Protein AF-A0AAD7G6B3-F1 (afdb_monomer_lite)

InterPro domains:
  IPR005078 Peptidase C54 [PTHR22624] (20-119)
  IPR038765 Papain-like cysteine peptidase superfamily [SSF54001] (20-119)
  IPR046792 Peptidase C54, catalytic domain [PF03416] (20-119)

Sequence (119 aa):
MRSPRQRHGGPSSCAAAWNTLGLDRVNPVYYETIKLLYTFPQSVGIMGGQPLSSYYFIGVQGEGLFYLNPHHSRWPYFAHVYSVADLRTFHCEKVRKMPLMGLDPSMLLGSVCRNEAEW

Foldseek 3Di:
DDDPPPPDFDAKDKDKDKFQQDDAWHDPVCQVVLQVLLVQPQWQAKWADDVVWIWGWRHDDDQKTKTDGPPDDDDDDDPPDDDPVVVCVVDDPDIDIDGNRRTHSIMMTMGMDRGPVSD

Secondary structure (DSSP, 8-state):
-PPP---PPPPPEEEEEEEE--SSS--GGGHHHHHHHTTSTTEEEEEEEETTEEEEEEEEETTEEEEE----------TTS--HHHHGGGS-SS-EEEEGGGS-SEEEEEEEESSGGG-

Organism: Mycena rosella (NCBI:txid1033263)

pLDDT: mean 85.11, std 13.84, range [32.19, 95.94]

Structure (mmCIF, N/CA/C/O backbone):
data_AF-A0AAD7G6B3-F1
#
_entry.id   AF-A0AAD7G6B3-F1
#
loop_
_atom_site.group_PDB
_atom_site.id
_atom_site.type_symbol
_atom_site.label_atom_id
_atom_site.label_alt_id
_atom_site.label_comp_id
_atom_site.label_asym_id
_atom_site.label_entity_id
_at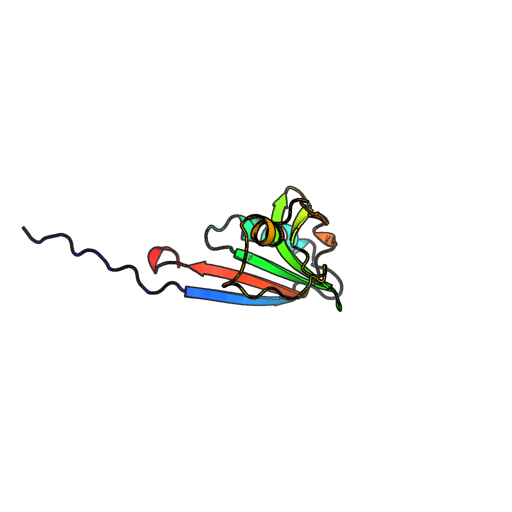om_site.label_seq_id
_atom_site.pdbx_PDB_ins_code
_atom_site.Cartn_x
_atom_site.Cartn_y
_atom_site.Cartn_z
_atom_site.occupancy
_atom_site.B_iso_or_equiv
_atom_site.auth_seq_id
_atom_site.auth_comp_id
_atom_site.auth_asym_id
_atom_site.auth_atom_id
_atom_site.pdbx_PDB_model_num
ATOM 1 N N . MET A 1 1 ? -30.501 17.127 -35.456 1.00 37.81 1 MET A N 1
ATOM 2 C CA . MET A 1 1 ? -29.663 16.060 -34.865 1.00 37.81 1 MET A CA 1
ATOM 3 C C . MET A 1 1 ? -28.326 16.660 -34.450 1.00 37.81 1 MET A C 1
ATOM 5 O O . MET A 1 1 ? -27.523 16.976 -35.315 1.00 37.81 1 MET A O 1
ATOM 9 N N . ARG A 1 2 ? -28.116 16.925 -33.152 1.00 32.19 2 ARG A N 1
ATOM 10 C CA . ARG A 1 2 ? -26.807 17.357 -32.630 1.00 32.19 2 ARG A CA 1
ATOM 11 C C . ARG A 1 2 ? -25.989 16.107 -32.306 1.00 32.19 2 ARG A C 1
ATOM 13 O O . ARG A 1 2 ? -26.473 15.246 -31.582 1.00 32.19 2 ARG A O 1
ATOM 20 N N . SER A 1 3 ? -24.785 16.030 -32.867 1.00 36.47 3 SER A N 1
ATOM 21 C CA . SER A 1 3 ? -23.773 15.019 -32.543 1.00 36.47 3 SER A CA 1
ATOM 22 C C . SER A 1 3 ? -23.540 14.950 -31.021 1.00 36.47 3 SER A C 1
ATOM 24 O O . SER A 1 3 ? -23.535 16.011 -30.379 1.00 36.47 3 SER A O 1
ATOM 26 N N . PRO A 1 4 ? -23.351 13.760 -30.415 1.00 44.41 4 PRO A N 1
ATOM 27 C CA . PRO A 1 4 ? -22.964 13.677 -29.017 1.00 44.41 4 PRO A CA 1
ATOM 28 C C . PRO A 1 4 ? -21.562 14.276 -28.875 1.00 44.41 4 PRO A C 1
ATOM 30 O O . PRO A 1 4 ? -20.603 13.783 -29.465 1.00 44.41 4 PRO A O 1
ATOM 33 N N . ARG A 1 5 ? -21.434 15.355 -28.092 1.00 44.44 5 ARG A N 1
ATOM 34 C CA . ARG A 1 5 ? -20.126 15.857 -27.653 1.00 44.44 5 ARG A CA 1
ATOM 35 C C . ARG A 1 5 ? -19.386 14.707 -26.971 1.00 44.44 5 ARG A C 1
ATOM 37 O O . ARG A 1 5 ? -19.818 14.259 -25.909 1.00 44.44 5 ARG A O 1
ATOM 44 N N . GLN A 1 6 ? -18.272 14.264 -27.550 1.00 50.34 6 GLN A N 1
ATOM 45 C CA . GLN A 1 6 ? -17.278 13.489 -26.817 1.00 50.34 6 GLN A CA 1
ATOM 46 C C . GLN A 1 6 ? -16.827 14.347 -25.630 1.00 50.34 6 GLN A C 1
ATOM 48 O O . GLN A 1 6 ? -16.239 15.414 -25.810 1.00 50.34 6 GLN A O 1
ATOM 53 N N . ARG A 1 7 ? -17.177 13.930 -24.409 1.00 52.94 7 ARG A N 1
ATOM 54 C CA . ARG A 1 7 ? -16.614 14.517 -23.193 1.00 52.94 7 ARG A CA 1
ATOM 55 C C . ARG A 1 7 ? -15.147 14.102 -23.168 1.00 52.94 7 ARG A C 1
ATOM 57 O O . ARG A 1 7 ? -14.850 12.940 -22.918 1.00 52.94 7 ARG A O 1
ATOM 64 N N . HIS A 1 8 ? -14.245 15.024 -23.493 1.00 49.81 8 HIS A N 1
ATOM 65 C CA . HIS A 1 8 ? -12.829 14.842 -23.195 1.00 49.81 8 HIS A CA 1
ATOM 66 C C . HIS A 1 8 ? -12.712 14.553 -21.693 1.00 49.81 8 HIS A C 1
ATOM 68 O O . HIS A 1 8 ? -13.213 15.335 -20.884 1.00 49.81 8 HIS A O 1
ATOM 74 N N . GLY A 1 9 ? -12.146 13.397 -21.334 1.00 58.06 9 GLY A N 1
ATOM 75 C CA . GLY A 1 9 ? -11.894 13.041 -19.940 1.00 58.06 9 GLY A CA 1
ATOM 76 C C . GLY A 1 9 ? -11.047 14.130 -19.290 1.00 58.06 9 GLY A C 1
ATOM 77 O O . GLY A 1 9 ? -10.047 14.551 -19.871 1.00 58.06 9 GLY A O 1
ATOM 78 N N . GLY A 1 10 ? -11.492 14.637 -18.139 1.00 66.06 10 GLY A N 1
ATOM 79 C CA . GLY A 1 10 ? -10.734 15.615 -17.359 1.00 66.06 10 GLY A CA 1
ATOM 80 C C . GLY A 1 10 ? -9.354 15.079 -16.947 1.00 66.06 10 GLY A C 1
ATOM 81 O O . GLY A 1 10 ? -9.085 13.889 -17.111 1.00 66.06 10 GLY A O 1
ATOM 82 N N . PRO A 1 11 ? -8.461 15.937 -16.427 1.00 78.00 11 PRO A N 1
ATOM 83 C CA . PRO A 1 11 ? -7.134 15.509 -15.998 1.00 78.00 11 PRO A CA 1
ATOM 84 C C . PRO A 1 11 ? -7.220 14.443 -14.896 1.00 78.00 11 PRO A C 1
ATOM 86 O O . PRO A 1 11 ? -7.965 14.598 -13.927 1.00 78.00 11 PRO A O 1
ATOM 89 N N . SER A 1 12 ? -6.423 13.378 -15.029 1.00 80.31 12 SER A N 1
ATOM 90 C CA . SER A 1 12 ? -6.237 12.390 -13.965 1.00 80.31 12 SER A CA 1
ATOM 91 C C . SER A 1 12 ? -5.681 13.070 -12.714 1.00 80.31 12 SER A C 1
ATOM 93 O O . SER A 1 12 ? -4.713 13.826 -12.790 1.00 80.31 12 SER A O 1
ATOM 95 N N . SER A 1 13 ? -6.278 12.779 -11.564 1.00 86.50 13 SER A N 1
ATOM 96 C CA . SER A 1 13 ? -5.895 13.313 -10.261 1.00 86.50 13 SER A CA 1
ATOM 97 C C . SER A 1 13 ? -5.342 12.199 -9.378 1.00 86.50 13 SER A C 1
ATOM 99 O O . SER A 1 13 ? -5.934 11.126 -9.276 1.00 86.50 13 SER A O 1
ATOM 101 N N . CYS A 1 14 ? -4.213 12.460 -8.724 1.00 87.94 14 CYS A N 1
ATOM 102 C CA . CYS A 1 14 ? -3.638 11.575 -7.715 1.00 87.94 14 CYS A CA 1
ATOM 103 C C . CYS A 1 14 ? -3.740 12.263 -6.354 1.00 87.94 14 CYS A C 1
ATOM 105 O O . CYS A 1 14 ? -3.364 13.431 -6.232 1.00 87.94 14 CYS A O 1
ATOM 107 N N . ALA A 1 15 ? -4.208 11.545 -5.338 1.00 89.19 15 ALA A N 1
ATOM 108 C CA . ALA A 1 15 ? -4.252 12.027 -3.966 1.00 89.19 15 ALA A CA 1
ATOM 109 C C . ALA A 1 15 ? -3.451 11.099 -3.049 1.00 89.19 15 ALA A C 1
ATOM 111 O O . ALA A 1 15 ? -3.397 9.883 -3.236 1.00 89.19 15 ALA A O 1
ATOM 112 N N . ALA A 1 16 ? -2.808 11.700 -2.054 1.00 90.69 16 ALA A N 1
ATOM 113 C CA . ALA A 1 16 ? -2.049 11.001 -1.034 1.00 90.69 16 ALA A CA 1
ATOM 114 C C . ALA A 1 16 ? -2.407 11.587 0.331 1.00 90.69 16 ALA A C 1
ATOM 116 O O . ALA A 1 16 ? -2.281 12.794 0.537 1.00 90.69 16 ALA A O 1
ATOM 117 N N . ALA A 1 17 ? -2.850 10.736 1.255 1.00 91.12 17 ALA A N 1
ATOM 118 C CA . ALA A 1 17 ? -3.228 11.140 2.603 1.00 91.12 17 ALA A CA 1
ATOM 119 C C . ALA A 1 17 ? -2.325 10.457 3.634 1.00 91.12 17 ALA A C 1
ATOM 121 O O . ALA A 1 17 ? -2.341 9.231 3.776 1.00 91.12 17 ALA A O 1
ATOM 122 N N . TRP A 1 18 ? -1.548 11.258 4.364 1.00 90.88 18 TRP A N 1
ATOM 123 C CA . TRP A 1 18 ? -0.777 10.786 5.513 1.00 90.88 18 TRP A CA 1
ATOM 124 C C . TRP A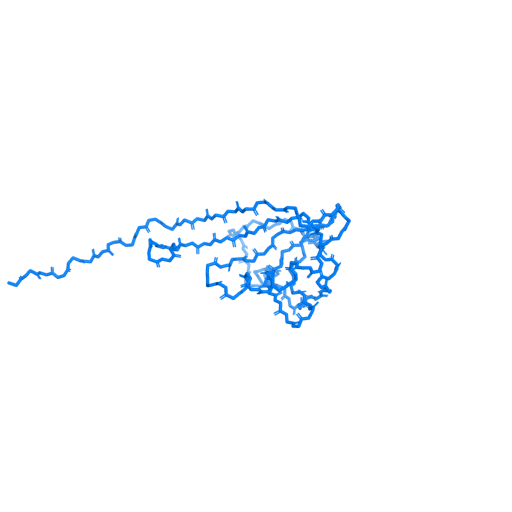 1 18 ? -1.693 10.598 6.722 1.00 90.88 18 TRP A C 1
ATOM 126 O O . TRP A 1 18 ? -2.449 11.503 7.073 1.00 90.88 18 TRP A O 1
ATOM 136 N N . ASN A 1 19 ? -1.617 9.433 7.360 1.00 88.25 19 ASN A N 1
ATOM 137 C CA . ASN A 1 19 ? -2.447 9.066 8.498 1.00 88.25 19 ASN A CA 1
ATOM 138 C C . ASN A 1 19 ? -1.600 8.425 9.601 1.00 88.25 19 ASN A C 1
ATOM 140 O O . ASN A 1 19 ? -0.690 7.642 9.327 1.00 88.25 19 ASN A O 1
ATOM 144 N N . THR A 1 20 ? -1.959 8.716 10.852 1.00 92.38 20 THR A N 1
ATOM 145 C CA . THR A 1 20 ? -1.413 8.052 12.040 1.00 92.38 20 THR A CA 1
ATOM 146 C C . THR A 1 20 ? -2.555 7.335 12.761 1.00 92.38 20 THR A C 1
ATOM 148 O O . THR A 1 20 ? -3.427 7.980 13.338 1.00 92.38 20 THR A O 1
ATOM 151 N N . LEU A 1 21 ? -2.572 6.001 12.706 1.00 91.06 21 LEU A N 1
ATOM 152 C CA . LEU A 1 21 ? -3.676 5.146 13.181 1.00 91.06 21 LEU A CA 1
ATOM 153 C C . LEU A 1 21 ? -3.413 4.490 14.553 1.00 91.06 21 LEU A C 1
ATOM 155 O O . LEU A 1 21 ? -4.108 3.549 14.951 1.00 91.06 21 LEU A O 1
ATOM 159 N N . GLY A 1 22 ? -2.397 4.957 15.277 1.00 90.88 22 GLY A N 1
ATOM 160 C CA . GLY A 1 22 ? -1.990 4.433 16.580 1.00 90.88 22 GLY A CA 1
ATOM 161 C C . GLY A 1 22 ? -0.675 5.041 17.070 1.00 90.88 22 GLY A C 1
ATOM 162 O O . GLY A 1 22 ? -0.132 5.934 16.427 1.00 90.88 22 GLY A O 1
ATOM 163 N N . LEU A 1 23 ? -0.187 4.558 18.217 1.00 87.06 23 LEU A N 1
ATOM 164 C CA . LEU A 1 23 ? 1.092 4.976 18.807 1.00 87.06 23 LEU A CA 1
ATOM 165 C C . LEU A 1 23 ? 2.209 4.005 18.413 1.00 87.06 23 LEU A C 1
ATOM 167 O O . LEU A 1 23 ? 3.040 4.336 17.578 1.00 87.06 23 LEU A O 1
ATOM 171 N N . ASP A 1 24 ? 2.167 2.784 18.951 1.00 86.56 24 ASP A N 1
ATOM 172 C CA . ASP A 1 24 ? 3.165 1.745 18.655 1.00 86.56 24 ASP A CA 1
ATOM 173 C C . ASP A 1 24 ? 2.718 0.796 17.538 1.00 86.56 24 ASP A C 1
ATOM 175 O O . ASP A 1 24 ? 3.529 0.204 16.829 1.00 86.56 24 ASP A O 1
ATOM 179 N N . ARG A 1 25 ? 1.402 0.591 17.422 1.00 88.75 25 ARG A N 1
ATOM 180 C CA . ARG A 1 25 ? 0.764 -0.327 16.473 1.00 88.75 25 ARG A CA 1
ATOM 181 C C . ARG A 1 25 ? -0.553 0.263 16.004 1.00 88.75 25 ARG A C 1
ATOM 183 O O . ARG A 1 25 ? -1.184 1.031 16.732 1.00 88.75 25 ARG A O 1
ATOM 190 N N . VAL A 1 26 ? -0.993 -0.145 14.819 1.00 92.31 26 VAL A N 1
ATOM 191 C CA . VAL A 1 26 ? -2.336 0.176 14.324 1.00 92.31 26 VAL A CA 1
ATOM 192 C C . VAL A 1 26 ? -3.382 -0.358 15.302 1.00 92.31 26 VAL A C 1
ATOM 194 O O . VAL A 1 26 ? -3.367 -1.543 15.652 1.00 92.31 26 VAL A O 1
ATOM 197 N N . ASN A 1 27 ? -4.306 0.509 15.723 1.00 93.56 27 ASN A N 1
ATOM 198 C CA . ASN A 1 27 ? -5.424 0.100 16.565 1.00 93.56 27 ASN A CA 1
ATOM 199 C C . ASN A 1 27 ? -6.307 -0.921 15.808 1.00 93.56 27 ASN A C 1
ATOM 201 O O . ASN A 1 27 ? -6.728 -0.616 14.688 1.00 93.56 27 ASN A O 1
ATOM 205 N N . PRO A 1 28 ? -6.625 -2.098 16.392 1.00 93.75 28 PRO A N 1
ATOM 206 C CA . PRO A 1 28 ? -7.463 -3.124 15.762 1.00 93.75 28 PRO A CA 1
ATOM 207 C C . PRO A 1 28 ? -8.808 -2.631 15.219 1.00 93.75 28 PRO A C 1
ATOM 209 O O . PRO A 1 28 ? -9.315 -3.192 14.251 1.00 93.75 28 PRO A O 1
ATOM 212 N N . VAL A 1 29 ? -9.360 -1.551 15.782 1.00 95.06 29 VAL A N 1
ATOM 213 C CA . VAL A 1 29 ? -10.579 -0.898 15.272 1.00 95.06 29 VAL A CA 1
ATOM 214 C C . VAL A 1 29 ? -10.445 -0.489 13.797 1.00 95.06 29 VAL A C 1
ATOM 216 O O . VAL A 1 29 ? -11.432 -0.506 13.066 1.00 95.06 29 VAL A O 1
ATOM 219 N N . TYR A 1 30 ? -9.235 -0.172 13.327 1.00 93.94 30 TYR A N 1
ATOM 220 C CA . TYR A 1 30 ? -8.9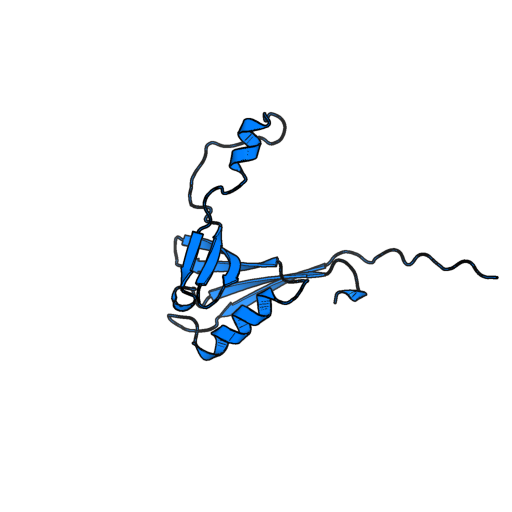84 0.242 11.943 1.00 93.94 30 TYR A CA 1
ATOM 221 C C . TYR A 1 30 ? -8.697 -0.914 10.979 1.00 93.94 30 TYR A C 1
ATOM 223 O O . TYR A 1 30 ? -8.535 -0.665 9.785 1.00 93.94 30 TYR A O 1
ATOM 231 N N . TYR A 1 31 ? -8.627 -2.167 11.441 1.00 94.19 31 TYR A N 1
ATOM 232 C CA . TYR A 1 31 ? -8.235 -3.290 10.579 1.00 94.19 31 TYR A CA 1
ATOM 233 C C . TYR A 1 31 ? -9.218 -3.499 9.429 1.00 94.19 31 TYR A C 1
ATOM 235 O O . TYR A 1 31 ? -8.801 -3.647 8.281 1.00 94.19 31 TYR A O 1
ATOM 243 N N . GLU A 1 32 ? -10.516 -3.429 9.717 1.00 95.44 32 GLU A N 1
ATOM 244 C CA . GLU A 1 32 ? -11.547 -3.537 8.685 1.00 95.44 32 GLU A CA 1
ATOM 245 C C . GLU A 1 32 ? -11.537 -2.339 7.736 1.00 95.44 32 GLU A C 1
ATOM 247 O O . GLU A 1 32 ? -11.655 -2.517 6.525 1.00 95.44 32 GLU A O 1
ATOM 252 N N . THR A 1 33 ? -11.287 -1.128 8.241 1.00 94.62 33 THR A N 1
ATOM 253 C CA . THR A 1 33 ? -11.132 0.061 7.392 1.00 94.62 33 THR A CA 1
ATOM 254 C C . THR A 1 33 ? -9.955 -0.097 6.432 1.00 94.62 33 THR A C 1
ATOM 256 O O . THR A 1 33 ? -10.095 0.174 5.244 1.00 94.62 33 THR A O 1
ATOM 259 N N . ILE A 1 34 ? -8.810 -0.596 6.907 1.00 94.31 34 ILE A N 1
ATOM 260 C CA . ILE A 1 34 ? -7.635 -0.846 6.061 1.00 94.31 34 ILE A CA 1
ATOM 261 C C . ILE A 1 34 ? -7.945 -1.884 4.986 1.00 94.31 34 ILE A C 1
ATOM 263 O O . ILE A 1 34 ? -7.551 -1.711 3.834 1.00 94.31 34 ILE A O 1
ATOM 267 N N . LYS A 1 35 ? -8.673 -2.950 5.334 1.00 95.44 35 LYS A N 1
ATOM 268 C CA . LYS A 1 35 ? -9.100 -3.949 4.351 1.00 95.44 35 LYS A CA 1
ATOM 269 C C . LYS A 1 35 ? -10.021 -3.340 3.299 1.00 95.44 35 LYS A C 1
ATOM 271 O O . LYS A 1 35 ? -9.821 -3.573 2.108 1.00 95.44 35 LYS A O 1
ATOM 276 N N . LEU A 1 36 ? -10.975 -2.517 3.731 1.00 95.44 36 LEU A N 1
ATOM 277 C CA . LEU A 1 36 ? -11.917 -1.831 2.854 1.00 95.44 36 LEU A CA 1
ATOM 278 C C . LEU A 1 36 ? -11.207 -0.891 1.872 1.00 95.44 36 LEU A C 1
ATOM 280 O O . LEU A 1 36 ? -11.614 -0.815 0.715 1.00 95.44 36 LEU A O 1
ATOM 284 N N . LEU A 1 37 ? -10.108 -0.244 2.275 1.00 94.19 37 LEU A N 1
ATOM 285 C CA . LEU A 1 37 ? -9.346 0.637 1.385 1.00 94.19 37 LEU A CA 1
ATOM 286 C C . LEU A 1 37 ? -8.859 -0.068 0.115 1.00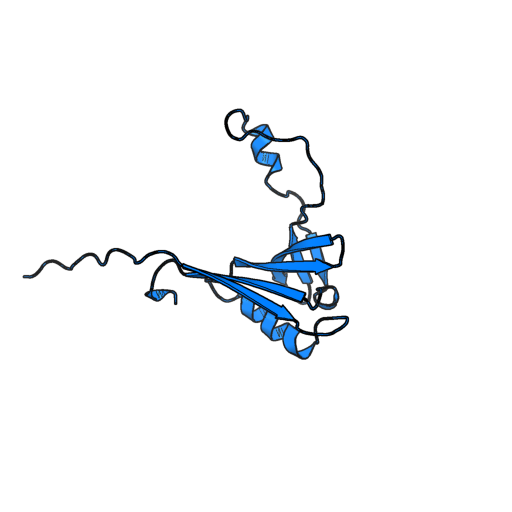 94.19 37 LEU A C 1
ATOM 288 O O . LEU A 1 37 ? -8.813 0.560 -0.936 1.00 94.19 37 LEU A O 1
ATOM 292 N N . TYR A 1 38 ? -8.531 -1.360 0.174 1.00 95.06 38 TYR A N 1
ATOM 293 C CA . TYR A 1 38 ? -8.117 -2.128 -1.008 1.00 95.06 38 TYR A CA 1
ATOM 294 C C . TYR A 1 38 ? -9.280 -2.536 -1.918 1.00 95.06 38 TYR A C 1
ATOM 296 O O . TYR A 1 38 ? -9.048 -3.028 -3.019 1.00 95.06 38 TYR A O 1
ATOM 304 N N . THR A 1 39 ? -10.525 -2.353 -1.476 1.00 94.94 39 THR A N 1
ATOM 305 C CA . THR A 1 39 ? -11.715 -2.645 -2.289 1.00 94.94 39 THR A CA 1
ATOM 306 C C . THR A 1 39 ? -12.097 -1.483 -3.204 1.00 94.94 39 THR A C 1
ATOM 308 O O . THR A 1 39 ? -12.805 -1.693 -4.188 1.00 94.94 39 THR A O 1
ATOM 311 N N . PHE A 1 40 ? -11.612 -0.268 -2.920 1.00 93.38 40 PHE A N 1
ATOM 312 C CA . PHE A 1 40 ? -11.870 0.889 -3.770 1.00 93.38 40 PHE A CA 1
ATOM 313 C C . PHE A 1 40 ? -11.059 0.801 -5.069 1.00 93.38 40 PHE A C 1
ATOM 315 O O . PHE A 1 40 ? -9.841 0.620 -5.007 1.00 93.38 40 PHE A O 1
ATOM 322 N N . PRO A 1 41 ? -11.681 0.989 -6.248 1.00 93.06 41 PRO A N 1
ATOM 323 C CA . PRO A 1 41 ? -10.978 0.908 -7.531 1.00 93.06 41 PRO A CA 1
ATOM 324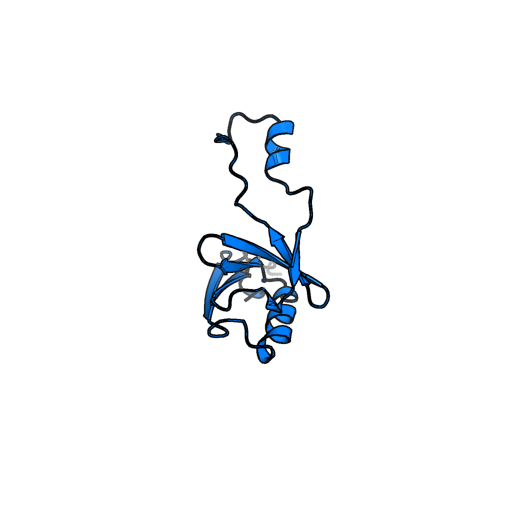 C C . PRO A 1 41 ? -9.921 2.005 -7.713 1.00 93.06 41 PRO A C 1
ATOM 326 O O . PRO A 1 41 ? -8.979 1.830 -8.482 1.00 93.06 41 PRO A O 1
ATOM 329 N N . GLN A 1 42 ? -10.061 3.121 -6.998 1.00 94.12 42 GLN A N 1
ATOM 330 C CA . GLN A 1 42 ? -9.105 4.224 -6.991 1.00 94.12 42 GLN A CA 1
ATOM 331 C C . GLN A 1 42 ? -7.885 3.929 -6.114 1.00 94.12 42 GLN A C 1
ATOM 333 O O . GLN A 1 42 ? -6.895 4.652 -6.198 1.00 94.12 42 GLN A O 1
ATOM 338 N N . SER A 1 43 ? -7.946 2.915 -5.247 1.00 94.94 43 SER A N 1
ATOM 339 C CA . SER A 1 43 ? -6.870 2.598 -4.313 1.00 94.94 43 SER A CA 1
ATOM 340 C C . SER A 1 43 ? -5.625 2.147 -5.059 1.00 94.94 43 SER A C 1
ATOM 342 O O . SER A 1 43 ? -5.644 1.168 -5.805 1.00 94.94 43 SER A O 1
ATOM 344 N N . VAL A 1 44 ? -4.518 2.846 -4.822 1.00 95.50 44 VAL A N 1
ATOM 345 C CA . VAL A 1 44 ? -3.193 2.431 -5.298 1.00 95.50 44 VAL A CA 1
ATOM 346 C C . VAL A 1 44 ? -2.349 1.871 -4.159 1.00 95.50 44 VAL A C 1
ATOM 348 O O . VAL A 1 44 ? -1.128 1.827 -4.256 1.00 95.50 44 VAL A O 1
ATOM 351 N N . GLY A 1 45 ? -2.985 1.432 -3.074 1.00 94.94 45 GLY A N 1
ATOM 352 C CA . GLY A 1 45 ? -2.316 0.807 -1.943 1.00 94.94 45 GLY A CA 1
ATOM 353 C C . GLY A 1 45 ? -1.759 1.790 -0.917 1.00 94.94 45 GLY A C 1
ATOM 354 O O . GLY A 1 45 ? -2.097 2.977 -0.884 1.00 94.94 45 GLY A O 1
ATOM 355 N N . ILE A 1 46 ? -0.931 1.250 -0.026 1.00 95.75 46 ILE A N 1
ATOM 356 C CA . ILE A 1 46 ? -0.467 1.939 1.179 1.00 95.75 46 ILE A CA 1
ATOM 357 C C . ILE A 1 46 ? 1.058 1.954 1.184 1.00 95.75 46 ILE A C 1
ATOM 359 O O . ILE A 1 46 ? 1.698 0.916 1.027 1.00 95.75 46 ILE A O 1
ATOM 363 N N . MET A 1 47 ? 1.657 3.121 1.392 1.00 94.50 47 MET A N 1
ATOM 364 C CA . MET A 1 47 ? 3.082 3.241 1.700 1.00 94.50 47 MET A CA 1
ATOM 365 C C . MET A 1 47 ? 3.242 3.422 3.201 1.00 94.50 47 MET A C 1
ATOM 367 O O . MET A 1 47 ? 2.595 4.269 3.803 1.00 94.50 47 MET A O 1
ATOM 371 N N . GLY A 1 48 ? 4.109 2.638 3.819 1.00 92.12 48 GLY A N 1
ATOM 372 C CA . GLY A 1 48 ? 4.370 2.752 5.248 1.00 92.12 48 GLY A CA 1
ATOM 373 C C . GLY A 1 48 ? 5.625 1.993 5.613 1.00 92.12 48 GLY A C 1
ATOM 374 O O . GLY A 1 48 ? 6.367 1.544 4.739 1.00 92.12 48 GLY A O 1
ATOM 375 N N . GLY A 1 49 ? 5.863 1.823 6.902 1.00 83.56 49 GLY A N 1
ATOM 376 C CA . GLY A 1 49 ? 6.984 1.030 7.370 1.00 83.56 49 GLY A CA 1
ATOM 377 C C . GLY A 1 49 ? 7.584 1.576 8.644 1.00 83.56 49 GLY A C 1
ATOM 378 O O . GLY A 1 49 ? 7.282 2.681 9.076 1.00 83.56 49 GLY A O 1
ATOM 379 N N . GLN A 1 50 ? 8.441 0.759 9.233 1.00 81.88 50 GLN A N 1
ATOM 380 C CA . GLN A 1 50 ? 9.139 1.093 10.461 1.00 81.88 50 GLN A CA 1
ATOM 381 C C . GLN A 1 50 ? 10.370 1.956 10.143 1.00 81.88 50 GLN A C 1
ATOM 383 O O . GLN A 1 50 ? 10.828 1.989 8.992 1.00 81.88 50 GLN A O 1
ATOM 388 N N . PRO A 1 51 ? 10.967 2.625 11.144 1.00 76.25 51 PRO A N 1
ATOM 389 C CA . PRO A 1 51 ? 12.262 3.270 10.973 1.00 76.25 51 PRO A CA 1
ATOM 390 C C . PRO A 1 51 ? 13.267 2.313 10.319 1.00 76.25 51 PRO A C 1
ATOM 392 O O . PRO A 1 51 ? 13.381 1.157 10.720 1.00 76.25 51 PRO A O 1
ATOM 395 N N . LEU A 1 52 ? 13.980 2.800 9.297 1.00 78.75 52 LEU A N 1
ATOM 396 C CA . LEU A 1 52 ? 14.942 2.036 8.482 1.00 78.75 52 LEU A CA 1
ATOM 397 C C . LEU A 1 52 ? 14.334 0.946 7.583 1.00 78.75 52 LEU A C 1
ATOM 399 O O . LEU A 1 52 ? 15.083 0.245 6.906 1.00 78.75 52 LEU A O 1
ATOM 403 N N . SER A 1 53 ? 13.005 0.820 7.518 1.00 83.88 53 SER A N 1
ATOM 404 C CA . SER A 1 53 ? 12.357 -0.136 6.627 1.00 83.88 53 SER A CA 1
ATOM 405 C C . SER A 1 53 ? 10.993 0.332 6.114 1.00 83.88 53 SER A C 1
ATOM 407 O O . SER A 1 53 ? 9.968 0.100 6.747 1.00 83.88 53 SER A O 1
ATOM 409 N N . SER A 1 54 ? 10.963 0.895 4.904 1.00 90.62 54 SER A N 1
ATOM 410 C CA . SER A 1 54 ? 9.732 1.174 4.155 1.00 90.62 54 SER A CA 1
ATOM 411 C C . SER A 1 54 ? 9.238 -0.023 3.330 1.00 90.62 54 SER A C 1
ATOM 413 O O . SER A 1 54 ? 10.026 -0.824 2.821 1.00 90.62 54 SER A O 1
ATOM 415 N N . TYR A 1 55 ? 7.922 -0.115 3.169 1.00 93.75 55 TYR A N 1
ATOM 416 C CA . TYR A 1 55 ? 7.213 -1.125 2.393 1.00 93.75 55 TYR A CA 1
ATOM 417 C C . TYR A 1 55 ? 6.086 -0.476 1.584 1.00 93.75 55 TYR A C 1
ATOM 419 O O . TYR A 1 55 ? 5.483 0.514 2.005 1.00 93.75 55 TYR A O 1
ATOM 427 N N . TYR A 1 56 ? 5.781 -1.061 0.427 1.00 95.12 56 TYR A N 1
ATOM 428 C CA . TYR A 1 56 ? 4.617 -0.687 -0.373 1.00 95.12 56 TYR A CA 1
ATOM 429 C C . TYR A 1 56 ? 3.618 -1.835 -0.388 1.00 95.12 56 TYR A C 1
ATOM 431 O O . TYR A 1 56 ? 3.883 -2.895 -0.957 1.00 95.12 56 TYR A O 1
ATOM 439 N N . PHE A 1 57 ? 2.492 -1.636 0.280 1.00 95.69 57 PHE A N 1
ATOM 440 C CA . PHE A 1 57 ? 1.443 -2.622 0.451 1.00 95.69 57 PHE A CA 1
ATOM 441 C C . PHE A 1 57 ? 0.452 -2.546 -0.707 1.00 95.69 57 PHE A C 1
ATOM 443 O O . PHE A 1 57 ? -0.129 -1.495 -0.979 1.00 95.69 57 PHE A O 1
ATOM 450 N N . ILE A 1 58 ? 0.268 -3.676 -1.383 1.00 95.44 58 ILE A N 1
ATOM 451 C CA . ILE A 1 58 ? -0.486 -3.770 -2.642 1.00 95.44 58 ILE A CA 1
ATOM 452 C C . ILE A 1 58 ? -1.834 -4.474 -2.482 1.00 95.44 58 ILE A C 1
ATOM 454 O O . ILE A 1 58 ? -2.639 -4.478 -3.406 1.00 95.44 58 ILE A O 1
ATOM 458 N N . GLY A 1 59 ? -2.076 -5.110 -1.337 1.00 95.19 59 GLY A N 1
ATOM 459 C CA . GLY A 1 59 ? -3.304 -5.857 -1.113 1.00 95.19 59 GLY A CA 1
ATOM 460 C C . GLY A 1 59 ? -3.334 -6.574 0.225 1.00 95.19 59 GLY A C 1
ATOM 461 O O . GLY A 1 59 ? -2.349 -6.612 0.966 1.00 95.19 59 GLY A O 1
ATOM 462 N N . VAL A 1 60 ? -4.478 -7.188 0.506 1.00 95.94 60 VAL A N 1
ATOM 463 C CA . VAL A 1 60 ? -4.760 -7.886 1.759 1.00 95.94 60 VAL A CA 1
ATOM 464 C C . VAL A 1 60 ? -5.534 -9.175 1.490 1.00 95.94 60 VAL A C 1
ATOM 466 O O . VAL A 1 60 ? -6.377 -9.232 0.599 1.00 95.94 60 VAL A O 1
ATOM 469 N N . GLN A 1 61 ? -5.247 -10.222 2.260 1.00 95.19 61 GLN A N 1
ATOM 470 C CA . GLN A 1 61 ? -6.030 -11.458 2.277 1.00 95.19 61 GLN A CA 1
ATOM 471 C C . GLN A 1 61 ? -6.072 -12.025 3.697 1.00 95.19 61 GLN A C 1
ATOM 473 O O . GLN A 1 61 ? -5.035 -12.388 4.271 1.00 95.19 61 GLN A O 1
ATOM 478 N N . GLY A 1 62 ? -7.283 -12.126 4.252 1.00 94.06 62 GLY A N 1
ATOM 479 C CA . GLY A 1 62 ? -7.478 -12.402 5.675 1.00 94.06 62 GLY A CA 1
ATOM 480 C C . GLY A 1 62 ? -6.773 -11.337 6.517 1.00 94.06 62 GLY A C 1
ATOM 481 O O . GLY A 1 62 ? -6.931 -10.146 6.270 1.00 94.06 62 GLY A O 1
ATOM 482 N N . GLU A 1 63 ? -5.928 -11.774 7.450 1.00 92.50 63 GLU A N 1
ATOM 483 C CA . GLU A 1 63 ? -5.129 -10.897 8.323 1.00 92.50 63 GLU A CA 1
ATOM 484 C C . GLU A 1 63 ? -3.721 -10.594 7.790 1.00 92.50 63 GLU A C 1
ATOM 486 O O . GLU A 1 63 ? -2.845 -10.180 8.550 1.00 92.50 63 GLU A O 1
ATOM 491 N N . GLY A 1 64 ? -3.444 -10.850 6.509 1.00 95.06 64 GLY A N 1
ATOM 492 C CA . GLY A 1 64 ? -2.112 -10.618 5.961 1.00 95.06 64 GLY A CA 1
ATOM 493 C C . GLY A 1 64 ? -2.080 -9.667 4.781 1.00 95.06 64 GLY A C 1
ATOM 494 O O . GLY A 1 64 ? -2.838 -9.814 3.824 1.00 95.06 64 GLY A O 1
ATOM 495 N N . LEU A 1 65 ? -1.144 -8.729 4.862 1.00 95.12 65 LEU A N 1
ATOM 496 C CA . LEU A 1 65 ? -0.851 -7.724 3.857 1.00 95.12 65 LEU A CA 1
ATOM 497 C C . LEU A 1 65 ? 0.251 -8.214 2.926 1.00 95.12 65 LEU A C 1
ATOM 499 O O . LEU A 1 65 ? 1.287 -8.708 3.381 1.00 95.12 65 LEU A O 1
ATOM 503 N N . PHE A 1 66 ? 0.040 -8.035 1.629 1.00 95.75 66 PHE A N 1
ATOM 504 C CA . PHE A 1 66 ? 1.042 -8.279 0.602 1.00 95.75 66 PHE A CA 1
ATOM 505 C C . PHE A 1 66 ? 1.813 -7.001 0.310 1.00 95.75 66 PHE A C 1
ATOM 507 O O . PHE A 1 66 ? 1.212 -5.933 0.193 1.00 95.75 66 PHE A O 1
ATOM 514 N N . TYR A 1 67 ? 3.135 -7.106 0.175 1.00 94.81 67 TYR A N 1
ATOM 515 C CA . TYR A 1 67 ? 3.985 -5.928 0.030 1.00 94.81 67 TYR A CA 1
ATOM 516 C C . TYR A 1 67 ? 5.179 -6.123 -0.905 1.00 94.81 67 TYR A C 1
ATOM 518 O O . TYR A 1 67 ? 5.724 -7.220 -1.059 1.00 94.81 67 TYR A O 1
ATOM 526 N N . LEU A 1 68 ? 5.615 -5.009 -1.491 1.00 93.50 68 LEU A N 1
ATOM 527 C CA . LEU A 1 68 ? 6.899 -4.851 -2.158 1.00 93.50 68 LEU A CA 1
ATOM 528 C C . LEU A 1 68 ? 7.911 -4.264 -1.169 1.00 93.50 68 LEU A C 1
ATOM 530 O O . LEU A 1 68 ? 7.597 -3.373 -0.380 1.00 93.50 68 LEU A O 1
ATOM 534 N N . ASN A 1 69 ? 9.136 -4.780 -1.214 1.00 91.31 69 ASN A N 1
ATOM 535 C CA . ASN A 1 69 ? 10.230 -4.368 -0.342 1.00 91.31 69 ASN A CA 1
ATOM 536 C C . ASN A 1 69 ? 11.399 -3.862 -1.211 1.00 91.31 69 ASN A C 1
ATOM 538 O O . ASN A 1 69 ? 11.970 -4.675 -1.952 1.00 91.31 69 ASN A O 1
ATOM 542 N N . PRO A 1 70 ? 11.748 -2.563 -1.115 1.00 89.25 70 PRO A N 1
ATOM 543 C CA . PRO A 1 70 ? 12.803 -1.932 -1.903 1.00 89.25 70 PRO A CA 1
ATOM 544 C C . PRO A 1 70 ? 14.218 -2.133 -1.334 1.00 89.25 70 PRO A C 1
ATOM 546 O O . PRO A 1 70 ? 15.182 -1.774 -2.000 1.00 89.25 70 PRO A O 1
ATOM 549 N N . HIS A 1 71 ? 14.383 -2.734 -0.150 1.00 87.31 71 HIS A N 1
ATOM 550 C CA . HIS A 1 71 ? 15.669 -2.872 0.565 1.00 87.31 71 HIS A CA 1
ATOM 551 C C . HIS A 1 71 ? 16.638 -3.888 -0.053 1.00 87.31 71 HIS A C 1
ATOM 553 O O . HIS A 1 71 ? 17.582 -4.338 0.591 1.00 87.31 71 HIS A O 1
ATOM 559 N N . HIS A 1 72 ? 16.415 -4.271 -1.308 1.00 82.12 72 HIS A N 1
ATOM 560 C CA . HIS A 1 72 ? 17.382 -5.026 -2.086 1.00 82.12 72 HIS A CA 1
ATOM 561 C C . HIS A 1 72 ? 18.125 -4.057 -3.002 1.00 82.12 72 HIS A C 1
ATOM 563 O O . HIS A 1 72 ? 17.658 -3.737 -4.096 1.00 82.12 72 HIS A O 1
ATOM 569 N N . SER A 1 73 ? 19.292 -3.605 -2.546 1.00 78.94 73 SER A N 1
ATOM 570 C CA . SER A 1 73 ? 20.186 -2.781 -3.354 1.00 78.94 73 SER A CA 1
ATOM 571 C C . SER A 1 73 ? 20.603 -3.537 -4.608 1.00 78.94 73 SER A C 1
ATOM 573 O O . SER A 1 73 ? 21.088 -4.668 -4.538 1.00 78.94 73 SER A O 1
ATOM 575 N N . ARG A 1 74 ? 20.434 -2.896 -5.760 1.00 75.81 74 ARG A N 1
ATOM 576 C CA . ARG A 1 74 ? 20.949 -3.382 -7.037 1.00 75.81 74 ARG A CA 1
ATOM 577 C C . ARG A 1 74 ? 21.859 -2.338 -7.656 1.00 75.81 74 ARG A C 1
ATOM 579 O O . ARG A 1 74 ? 21.812 -1.165 -7.291 1.00 75.81 74 ARG A O 1
ATOM 586 N N . TRP A 1 75 ? 22.694 -2.788 -8.583 1.00 76.06 75 TRP A N 1
ATOM 587 C CA . TRP A 1 75 ? 23.545 -1.897 -9.358 1.00 76.06 75 TRP A CA 1
ATOM 588 C C . TRP A 1 75 ? 22.695 -0.892 -10.151 1.00 76.06 75 TRP A C 1
ATOM 590 O O . TRP A 1 75 ? 21.570 -1.220 -10.528 1.00 76.06 75 TRP A O 1
ATOM 600 N N . PRO A 1 76 ? 23.184 0.340 -10.363 1.00 75.38 76 PRO A N 1
ATOM 601 C CA . PRO A 1 76 ? 22.417 1.389 -11.023 1.00 75.38 76 PRO A CA 1
ATOM 602 C C . PRO A 1 76 ? 22.051 1.002 -12.459 1.00 75.38 76 PRO A C 1
ATOM 604 O O . PRO A 1 76 ? 22.897 0.532 -13.221 1.00 75.38 76 PRO A O 1
ATOM 607 N N . TYR A 1 77 ? 20.787 1.248 -12.817 1.00 69.06 77 TYR A N 1
ATOM 608 C CA . TYR A 1 77 ? 20.236 0.971 -14.138 1.00 69.06 77 TYR A CA 1
ATOM 609 C C . TYR A 1 77 ? 19.828 2.292 -14.868 1.00 69.06 77 TYR A C 1
ATOM 611 O O . TYR A 1 77 ? 18.950 3.006 -14.399 1.00 69.06 77 TYR A O 1
ATOM 619 N N . PHE A 1 78 ? 20.425 2.620 -16.024 1.00 69.81 78 PHE A N 1
ATOM 620 C CA . PHE A 1 78 ? 20.078 3.632 -17.044 1.00 69.81 78 PHE A CA 1
ATOM 621 C C . PHE A 1 78 ? 19.063 3.143 -18.104 1.00 69.81 78 PHE A C 1
ATOM 623 O O . PHE A 1 78 ? 19.411 2.407 -19.028 1.00 69.81 78 PHE A O 1
ATOM 630 N N . ALA A 1 79 ? 17.799 3.560 -17.980 1.00 63.44 79 ALA A N 1
ATOM 631 C CA . ALA A 1 79 ? 16.623 3.016 -18.685 1.00 63.44 79 ALA A CA 1
ATOM 632 C C . ALA A 1 79 ? 16.730 2.828 -20.220 1.00 63.44 79 ALA A C 1
ATOM 634 O O . ALA A 1 79 ? 15.971 2.053 -20.793 1.00 63.44 79 ALA A O 1
ATOM 635 N N . HIS A 1 80 ? 17.648 3.517 -20.895 1.00 65.94 80 HIS A N 1
ATOM 636 C CA . HIS A 1 80 ? 17.786 3.549 -22.358 1.00 65.94 80 HIS A CA 1
ATOM 637 C C . HIS A 1 80 ? 18.659 2.421 -22.939 1.00 65.94 80 HIS A C 1
ATOM 639 O O . HIS A 1 80 ? 18.849 2.375 -24.151 1.00 65.94 80 HIS A O 1
ATOM 645 N N . VAL A 1 81 ? 19.222 1.540 -22.103 1.00 70.62 81 VAL A N 1
ATOM 646 C CA . VAL A 1 81 ? 20.304 0.620 -22.517 1.00 70.62 81 VAL A CA 1
ATOM 647 C C . VAL A 1 81 ? 19.987 -0.855 -22.214 1.00 70.62 81 VAL A C 1
ATOM 649 O O . VAL A 1 81 ? 20.848 -1.716 -22.363 1.00 70.62 81 VAL A O 1
ATOM 652 N N . TYR A 1 82 ? 18.761 -1.183 -21.788 1.00 69.69 82 TYR A N 1
ATOM 653 C CA . TYR A 1 82 ? 18.482 -2.492 -21.189 1.00 69.69 82 TYR A CA 1
ATOM 654 C C . TYR A 1 82 ? 17.949 -3.573 -22.108 1.00 69.69 82 TYR A C 1
ATOM 656 O O . TYR A 1 82 ? 17.055 -3.361 -22.926 1.00 69.69 82 TYR A O 1
ATOM 664 N N . SER A 1 83 ? 18.470 -4.780 -21.879 1.00 80.19 83 SER A N 1
ATOM 665 C CA . SER A 1 83 ? 17.924 -6.008 -22.433 1.00 80.19 83 SER A CA 1
ATOM 666 C C . SER A 1 83 ? 16.621 -6.390 -21.720 1.00 80.19 83 SER A C 1
ATOM 668 O O . SER A 1 83 ? 16.354 -5.984 -20.586 1.00 80.19 83 SER A O 1
ATOM 670 N N . VAL A 1 84 ? 15.816 -7.251 -22.348 1.00 81.31 84 VAL A N 1
ATOM 671 C CA . VAL A 1 84 ? 14.611 -7.818 -21.715 1.00 81.31 84 VAL A CA 1
ATOM 672 C C . VAL A 1 84 ? 14.953 -8.536 -20.403 1.00 81.31 84 VAL A C 1
ATOM 674 O O . VAL A 1 84 ? 14.149 -8.522 -19.475 1.00 81.31 84 VAL A O 1
ATOM 677 N N . ALA A 1 85 ? 16.146 -9.132 -20.292 1.00 81.50 85 ALA A N 1
ATOM 678 C CA . ALA A 1 85 ? 16.588 -9.808 -19.074 1.00 81.50 85 ALA A CA 1
ATOM 679 C C . ALA A 1 85 ? 16.758 -8.833 -17.897 1.00 81.50 85 ALA A C 1
ATOM 681 O O . ALA A 1 85 ? 16.358 -9.158 -16.779 1.00 81.50 85 ALA A O 1
ATOM 682 N N . ASP A 1 86 ? 17.258 -7.624 -18.152 1.00 81.31 86 ASP A N 1
ATOM 683 C CA . ASP A 1 86 ? 17.435 -6.596 -17.122 1.00 81.31 86 ASP A CA 1
ATOM 684 C C . ASP A 1 86 ? 16.086 -6.047 -16.634 1.00 81.31 86 ASP A C 1
ATOM 686 O O . ASP A 1 86 ? 15.894 -5.845 -15.433 1.00 81.31 86 ASP A O 1
ATOM 690 N N . LEU A 1 87 ? 15.107 -5.889 -17.535 1.00 83.19 87 LEU A N 1
ATOM 691 C CA . LEU A 1 87 ? 13.758 -5.426 -17.179 1.00 83.19 87 LEU A CA 1
ATOM 692 C C . LEU A 1 87 ? 13.031 -6.386 -16.227 1.00 83.19 87 LEU A C 1
ATOM 694 O O . LEU A 1 87 ? 12.267 -5.942 -15.369 1.00 83.19 87 LEU A O 1
ATOM 698 N N . ARG A 1 88 ? 13.308 -7.696 -16.308 1.00 84.31 88 ARG A N 1
ATOM 699 C CA . ARG A 1 88 ? 12.717 -8.693 -15.393 1.00 84.31 88 ARG A CA 1
ATOM 700 C C . ARG A 1 88 ? 13.064 -8.415 -13.935 1.00 84.31 88 ARG A C 1
ATOM 702 O O . ARG A 1 88 ? 12.286 -8.765 -13.055 1.00 84.31 88 ARG A O 1
ATOM 709 N N . THR A 1 89 ? 14.184 -7.741 -13.671 1.00 83.12 89 THR A N 1
ATOM 710 C CA . THR A 1 89 ? 14.589 -7.417 -12.302 1.00 83.12 89 THR A CA 1
ATOM 711 C C . THR A 1 89 ? 13.606 -6.461 -11.614 1.00 83.12 89 THR A C 1
ATOM 713 O O . THR A 1 89 ? 13.405 -6.582 -10.406 1.00 83.12 89 THR A O 1
ATOM 716 N N . PHE A 1 90 ? 12.918 -5.576 -12.343 1.00 85.88 90 PHE A N 1
ATOM 717 C CA . PHE A 1 90 ? 11.930 -4.642 -11.778 1.00 85.88 90 PHE A CA 1
ATOM 718 C C . PHE A 1 90 ? 10.623 -5.318 -11.333 1.00 85.88 90 PHE A C 1
ATOM 720 O O . PHE A 1 90 ? 9.785 -4.685 -10.692 1.00 85.88 90 PHE A O 1
ATOM 727 N N . HIS A 1 91 ? 10.466 -6.614 -11.606 1.00 87.38 91 HIS A N 1
ATOM 728 C CA . HIS A 1 91 ? 9.352 -7.422 -11.134 1.00 87.38 91 HIS A CA 1
ATOM 729 C C . HIS A 1 91 ? 9.797 -8.306 -9.962 1.00 87.38 91 HIS A C 1
ATOM 731 O O . HIS A 1 91 ? 10.848 -8.945 -9.988 1.00 87.38 91 HIS A O 1
ATOM 737 N N . CYS A 1 92 ? 8.994 -8.349 -8.899 1.00 85.94 92 CYS A N 1
ATOM 738 C CA . CYS A 1 92 ? 9.237 -9.260 -7.784 1.00 85.94 92 CYS A CA 1
ATOM 739 C C . CYS A 1 92 ? 8.668 -10.647 -8.110 1.00 85.94 92 CYS A C 1
ATOM 741 O O . CYS A 1 92 ? 7.459 -10.796 -8.235 1.00 85.94 92 CYS A O 1
ATOM 743 N N . GLU A 1 93 ? 9.521 -11.670 -8.180 1.00 85.25 93 GLU A N 1
ATOM 744 C CA . GLU A 1 93 ? 9.079 -13.064 -8.376 1.00 85.25 93 GLU A CA 1
ATOM 745 C C . GLU A 1 93 ? 8.493 -13.685 -7.100 1.00 85.25 93 GLU A C 1
ATOM 747 O O . GLU A 1 93 ? 7.654 -14.581 -7.151 1.00 85.25 93 GLU A O 1
ATOM 752 N N . LYS A 1 94 ? 8.942 -13.209 -5.932 1.00 89.19 94 LYS A N 1
ATOM 753 C CA . LYS A 1 94 ? 8.500 -13.706 -4.627 1.00 89.19 94 LYS A CA 1
ATOM 754 C C . LYS A 1 94 ? 7.468 -12.763 -4.031 1.00 89.19 94 LYS A C 1
ATOM 756 O O . LYS A 1 94 ? 7.789 -11.624 -3.684 1.00 89.19 94 LYS A O 1
ATOM 761 N N . VAL A 1 95 ? 6.256 -13.275 -3.853 1.00 90.62 95 VAL A N 1
ATOM 762 C CA . VAL A 1 95 ? 5.210 -12.604 -3.080 1.00 90.62 95 VAL A CA 1
ATOM 763 C C . VAL A 1 95 ? 5.608 -12.621 -1.606 1.00 90.62 95 VAL A C 1
ATOM 765 O O . VAL A 1 95 ? 5.938 -13.671 -1.054 1.00 90.62 95 VAL A O 1
ATOM 768 N N . ARG A 1 96 ? 5.593 -11.451 -0.964 1.00 93.62 96 ARG A N 1
ATOM 769 C CA . ARG A 1 96 ? 5.878 -11.300 0.467 1.00 93.62 96 ARG A CA 1
ATOM 770 C C . ARG A 1 96 ? 4.606 -10.915 1.205 1.00 93.62 96 ARG A C 1
ATOM 772 O O . ARG A 1 96 ? 3.796 -10.153 0.681 1.00 93.62 96 ARG A O 1
ATOM 779 N N . LYS A 1 97 ? 4.436 -11.472 2.404 1.00 94.88 97 LYS A N 1
ATOM 780 C CA . LYS A 1 97 ? 3.251 -11.305 3.247 1.00 94.88 97 LYS A CA 1
ATOM 781 C C . LYS A 1 97 ? 3.677 -11.009 4.679 1.00 94.88 97 LYS A C 1
ATOM 783 O O . LYS A 1 97 ? 4.607 -11.639 5.174 1.00 94.88 97 LYS A O 1
ATOM 788 N N . MET A 1 98 ? 2.991 -10.084 5.337 1.00 93.25 98 MET A N 1
ATOM 789 C CA . MET A 1 98 ? 3.157 -9.808 6.766 1.00 93.25 98 MET A CA 1
ATOM 790 C C . MET A 1 98 ? 1.793 -9.668 7.448 1.00 93.25 98 MET A C 1
ATOM 792 O O . MET A 1 98 ? 0.821 -9.315 6.779 1.00 93.25 98 MET A O 1
ATOM 796 N N . PRO A 1 99 ? 1.681 -9.964 8.752 1.00 94.19 99 PRO A N 1
ATOM 797 C CA . PRO A 1 99 ? 0.429 -9.781 9.477 1.00 94.19 99 PRO A CA 1
ATOM 798 C C . PRO A 1 99 ? 0.047 -8.299 9.555 1.00 94.19 99 PRO A C 1
ATOM 800 O O . PRO A 1 99 ? 0.916 -7.439 9.701 1.00 94.19 99 PRO A O 1
ATOM 803 N N . LEU A 1 100 ? -1.255 -8.010 9.523 1.00 92.00 100 LEU A N 1
ATOM 804 C CA . LEU A 1 100 ? -1.802 -6.650 9.607 1.00 92.00 100 LEU A CA 1
ATOM 805 C C . LEU A 1 100 ? -1.398 -5.948 10.914 1.00 92.00 100 LEU A C 1
ATOM 807 O O . LEU A 1 100 ? -1.104 -4.759 10.924 1.00 92.00 100 LEU A O 1
ATOM 811 N N . MET A 1 101 ? -1.264 -6.719 11.997 1.00 91.12 101 MET A N 1
ATOM 812 C CA . MET A 1 101 ? -0.766 -6.248 13.294 1.00 91.12 101 MET A CA 1
ATOM 813 C C . MET A 1 101 ? 0.702 -5.782 13.264 1.00 91.12 101 MET A C 1
ATOM 815 O O . MET A 1 101 ? 1.141 -5.082 14.173 1.00 91.12 101 MET A O 1
ATOM 819 N N . GLY A 1 102 ? 1.473 -6.185 12.249 1.00 89.75 102 GLY A N 1
ATOM 820 C CA . GLY A 1 102 ? 2.847 -5.726 12.042 1.00 89.75 102 GLY A CA 1
ATOM 821 C C . GLY A 1 102 ? 2.947 -4.409 11.271 1.00 89.75 102 GLY A C 1
ATOM 822 O O . GLY A 1 102 ? 4.058 -3.923 11.077 1.00 89.75 102 GLY A O 1
ATOM 823 N N . LEU A 1 103 ? 1.826 -3.864 10.784 1.00 91.25 103 LEU A N 1
ATOM 824 C CA . LEU A 1 103 ? 1.798 -2.599 10.057 1.00 91.25 103 LEU A CA 1
ATOM 825 C C . LEU A 1 103 ? 2.134 -1.437 11.001 1.00 91.25 103 LEU A C 1
ATOM 827 O O . LEU A 1 103 ? 1.591 -1.349 12.104 1.00 91.25 103 LEU A O 1
ATOM 831 N N . ASP A 1 104 ? 3.015 -0.545 10.549 1.00 92.19 104 ASP A N 1
ATOM 832 C CA . ASP A 1 104 ? 3.341 0.682 11.275 1.00 92.19 104 ASP A CA 1
ATOM 833 C C . ASP A 1 104 ? 2.112 1.610 11.313 1.00 92.19 104 ASP A C 1
ATOM 835 O O . ASP A 1 104 ? 1.429 1.741 10.293 1.00 92.19 104 ASP A O 1
ATOM 839 N N . PRO A 1 105 ? 1.780 2.237 12.456 1.00 92.62 105 PRO A N 1
ATOM 840 C CA . PRO A 1 105 ? 0.628 3.128 12.541 1.00 92.62 105 PRO A CA 1
ATOM 841 C C . PRO A 1 105 ? 0.747 4.370 11.654 1.00 92.62 105 PRO A C 1
ATOM 843 O O . PRO A 1 105 ? -0.284 4.983 11.371 1.00 92.62 105 PRO A O 1
ATOM 846 N N . SER A 1 106 ? 1.953 4.740 11.220 1.00 92.19 106 SER A N 1
ATOM 847 C CA . SER A 1 106 ? 2.202 5.862 10.327 1.00 92.19 106 SER A CA 1
ATOM 848 C C . SER A 1 106 ? 2.275 5.399 8.872 1.00 92.19 106 SER A C 1
ATOM 850 O O . SER A 1 106 ? 3.170 4.653 8.465 1.00 92.19 106 SER A O 1
ATOM 852 N N . MET A 1 107 ? 1.297 5.819 8.070 1.00 93.25 107 MET A N 1
ATOM 853 C CA . MET A 1 107 ? 1.161 5.360 6.691 1.00 93.25 107 MET A CA 1
ATOM 854 C C . MET A 1 107 ? 0.558 6.422 5.773 1.00 93.25 107 MET A C 1
ATOM 856 O O . MET A 1 107 ? -0.217 7.284 6.185 1.00 93.25 107 MET A O 1
ATOM 860 N N . LEU A 1 108 ? 0.885 6.320 4.492 1.00 94.81 108 LEU A N 1
ATOM 861 C CA . LEU A 1 108 ? 0.348 7.121 3.407 1.00 94.81 108 LEU A CA 1
ATOM 862 C C . LEU A 1 108 ? -0.591 6.259 2.566 1.00 94.81 108 LEU A C 1
ATOM 864 O O . LEU A 1 108 ? -0.194 5.226 2.025 1.00 94.81 108 LEU A O 1
ATOM 868 N N . LEU A 1 109 ? -1.837 6.706 2.449 1.00 94.44 109 LEU A N 1
ATOM 869 C CA . LEU A 1 109 ? -2.859 6.100 1.603 1.00 94.44 109 LEU A CA 1
ATOM 870 C C . LEU A 1 109 ? -2.842 6.793 0.242 1.00 94.44 109 LEU A C 1
ATOM 872 O O . LEU A 1 109 ? -2.964 8.018 0.189 1.00 94.44 109 LEU A O 1
ATOM 876 N N . GLY A 1 110 ? -2.681 6.029 -0.837 1.00 95.31 110 GLY A N 1
ATOM 877 C CA . GLY A 1 110 ? -2.697 6.565 -2.193 1.00 95.31 110 GLY A CA 1
ATOM 878 C C . GLY A 1 110 ? -4.008 6.266 -2.913 1.00 95.31 110 GLY A C 1
ATOM 879 O O . GLY A 1 110 ? -4.493 5.131 -2.886 1.00 95.31 110 GLY A O 1
ATOM 880 N N . SER A 1 111 ? -4.532 7.255 -3.633 1.00 93.94 111 SER A N 1
ATOM 881 C CA . SER A 1 111 ? -5.627 7.069 -4.583 1.00 93.94 111 SER A CA 1
ATOM 882 C C . SER A 1 111 ? -5.373 7.774 -5.916 1.00 93.94 111 SER A C 1
ATOM 884 O O . SER A 1 111 ? -4.675 8.788 -5.993 1.00 93.94 111 SER A O 1
ATOM 886 N N . VAL A 1 112 ? -5.931 7.214 -6.989 1.00 94.56 112 VAL A N 1
ATOM 887 C CA . VAL A 1 112 ? -5.880 7.768 -8.345 1.00 94.56 112 VAL A CA 1
ATOM 888 C C . VAL A 1 112 ? -7.281 7.763 -8.940 1.00 94.56 112 VAL A C 1
ATOM 890 O O . VAL A 1 112 ? -7.889 6.706 -9.090 1.00 94.56 112 VAL A O 1
ATOM 893 N N . CYS A 1 113 ? -7.752 8.942 -9.336 1.00 92.50 113 CYS A N 1
ATOM 894 C CA . CYS A 1 113 ? -8.999 9.140 -10.069 1.00 92.50 113 CYS A CA 1
ATOM 895 C C . CYS A 1 113 ? -8.646 9.596 -11.486 1.00 92.50 113 CYS A C 1
ATOM 897 O O . CYS A 1 113 ? -8.048 10.655 -11.677 1.00 92.50 113 CYS A O 1
ATOM 899 N N . ARG A 1 114 ? -8.981 8.811 -12.509 1.00 88.81 114 ARG A N 1
ATOM 900 C CA . ARG A 1 114 ? -8.578 9.101 -13.900 1.00 88.81 114 ARG A CA 1
ATOM 901 C C . ARG A 1 114 ? -9.425 10.180 -14.555 1.00 88.81 114 ARG A C 1
ATOM 903 O O . ARG A 1 114 ? -9.043 10.729 -15.581 1.00 88.81 114 ARG A O 1
ATOM 910 N N . ASN A 1 115 ? -10.608 10.420 -14.015 1.00 88.69 115 ASN A N 1
ATOM 911 C CA . ASN A 1 115 ? -11.563 11.388 -14.518 1.00 88.69 115 ASN A CA 1
ATOM 912 C C . ASN A 1 115 ? -12.510 11.803 -13.385 1.00 88.69 115 ASN A C 1
ATOM 914 O O . ASN A 1 115 ? -12.541 11.185 -12.325 1.00 88.69 115 ASN A O 1
ATOM 918 N N . GLU A 1 116 ? -13.305 12.837 -13.639 1.00 84.56 116 GLU A N 1
ATOM 919 C CA . GLU A 1 116 ? -14.264 13.394 -12.679 1.00 84.56 116 GLU A CA 1
ATOM 920 C C .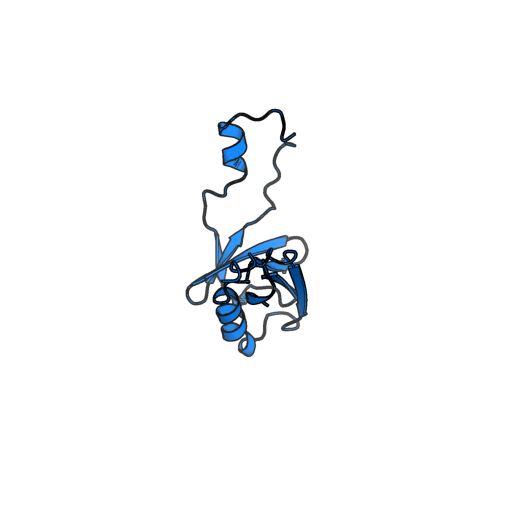 GLU A 1 116 ? -15.364 12.404 -12.260 1.00 84.56 116 GLU A C 1
ATOM 922 O O . GLU A 1 116 ? -15.917 12.541 -11.179 1.00 84.56 116 GLU A O 1
ATOM 927 N N . ALA A 1 117 ? -15.672 11.385 -13.071 1.00 85.06 117 ALA A N 1
ATOM 928 C CA . ALA A 1 117 ? -16.662 10.369 -12.704 1.00 85.06 117 ALA A CA 1
ATOM 929 C C . ALA A 1 117 ? -16.111 9.307 -11.733 1.00 85.06 117 ALA A C 1
ATOM 931 O O . ALA A 1 117 ? -16.888 8.526 -11.191 1.00 85.06 117 ALA A O 1
ATOM 932 N N . GLU A 1 118 ? -14.788 9.257 -11.539 1.00 83.75 118 GLU A N 1
ATOM 933 C CA . GLU A 1 118 ? -14.116 8.379 -10.571 1.00 83.75 118 GLU A CA 1
ATOM 934 C C . GLU A 1 118 ? -13.826 9.076 -9.228 1.00 83.75 118 GLU A C 1
ATOM 936 O O . GLU A 1 118 ? -13.324 8.409 -8.320 1.00 83.75 118 GLU A O 1
ATOM 941 N N . TRP A 1 119 ? -14.104 10.384 -9.117 1.00 72.75 119 TRP A N 1
ATOM 942 C CA . TRP A 1 119 ? -14.025 11.159 -7.871 1.00 72.75 119 TRP A CA 1
ATOM 943 C C . TRP A 1 119 ? -15.173 10.802 -6.924 1.00 72.75 119 TRP A C 1
ATOM 945 O O . TRP A 1 119 ? -14.884 10.583 -5.727 1.00 72.75 119 TRP A O 1
#

Radius of gyration: 18.6 Å; chains: 1; bounding box: 53×31×54 Å